Protein AF-A0A382CQY5-F1 (afdb_monomer_lite)

Structure (mmCIF, N/CA/C/O backbone):
data_AF-A0A382CQY5-F1
#
_entry.id   AF-A0A382CQY5-F1
#
loop_
_atom_site.group_PDB
_atom_site.id
_atom_site.type_symbol
_atom_site.label_atom_id
_atom_site.label_alt_id
_atom_site.label_comp_id
_atom_site.label_asym_id
_atom_site.label_entity_id
_atom_site.label_seq_id
_atom_site.pdbx_PDB_ins_code
_atom_site.Cartn_x
_atom_site.Cartn_y
_atom_site.Cartn_z
_atom_site.occupancy
_atom_site.B_iso_or_equiv
_atom_site.auth_seq_id
_atom_site.auth_comp_id
_atom_site.auth_asym_id
_atom_site.auth_atom_id
_atom_site.pdbx_PDB_model_num
ATOM 1 N N . MET A 1 1 ? -13.840 -26.814 -8.495 1.00 81.31 1 MET A N 1
ATOM 2 C CA . MET A 1 1 ? -13.813 -25.607 -9.352 1.00 81.31 1 MET A CA 1
ATOM 3 C C . MET A 1 1 ? -12.550 -24.786 -9.120 1.00 81.31 1 MET A C 1
ATOM 5 O O . MET A 1 1 ? -11.788 -24.650 -10.062 1.00 81.31 1 MET A O 1
ATOM 9 N N . THR A 1 2 ? -12.258 -24.344 -7.890 1.00 92.62 2 THR A N 1
ATOM 10 C CA . THR A 1 2 ? -11.055 -23.547 -7.564 1.00 92.62 2 THR A CA 1
ATOM 11 C C . THR A 1 2 ? -9.751 -24.191 -8.038 1.00 92.62 2 THR A C 1
ATOM 13 O O . THR A 1 2 ? -8.995 -23.552 -8.752 1.00 92.62 2 THR A O 1
ATOM 16 N N . VAL A 1 3 ? -9.542 -25.484 -7.761 1.00 95.56 3 VAL A N 1
ATOM 17 C CA . VAL A 1 3 ? -8.334 -26.213 -8.204 1.00 95.56 3 VAL A CA 1
ATOM 18 C C . VAL A 1 3 ? -8.180 -26.218 -9.728 1.00 95.56 3 VAL A C 1
ATOM 20 O O . VAL A 1 3 ? -7.083 -26.016 -10.233 1.00 95.56 3 VAL A O 1
ATOM 23 N N . LEU A 1 4 ? -9.275 -26.409 -10.470 1.00 94.19 4 LEU A N 1
ATOM 24 C CA . LEU A 1 4 ? -9.243 -26.432 -11.936 1.00 94.19 4 LEU A CA 1
ATOM 25 C C . LEU A 1 4 ? -8.908 -25.053 -12.509 1.00 94.19 4 LEU A C 1
ATOM 27 O O . LEU A 1 4 ? -8.106 -24.958 -13.432 1.00 94.19 4 LEU A O 1
ATOM 31 N N . VAL A 1 5 ? -9.470 -23.990 -11.925 1.00 94.12 5 VAL A N 1
ATOM 32 C CA . VAL A 1 5 ? -9.144 -22.609 -12.301 1.00 94.12 5 VAL A CA 1
ATOM 33 C C . VAL A 1 5 ? -7.670 -22.326 -12.019 1.00 94.12 5 VAL A C 1
ATOM 35 O O . VAL A 1 5 ? -6.957 -21.882 -12.913 1.00 94.12 5 VAL A O 1
ATOM 38 N N . THR A 1 6 ? -7.174 -22.663 -10.828 1.00 93.88 6 THR A N 1
ATOM 39 C CA . THR A 1 6 ? -5.761 -22.475 -10.479 1.00 93.88 6 THR A CA 1
ATOM 40 C C . THR A 1 6 ? -4.838 -23.225 -11.438 1.00 93.88 6 THR A C 1
ATOM 42 O O . THR A 1 6 ? -3.922 -22.622 -11.990 1.00 93.88 6 THR A O 1
ATOM 45 N N . LEU A 1 7 ? -5.097 -24.508 -11.705 1.00 94.12 7 LEU A N 1
ATOM 46 C CA . LEU A 1 7 ? -4.291 -25.291 -12.645 1.00 94.12 7 LEU A CA 1
ATOM 47 C C . LEU A 1 7 ? -4.329 -24.700 -14.058 1.00 94.12 7 LEU A C 1
ATOM 49 O O . LEU A 1 7 ? -3.282 -24.593 -14.687 1.00 94.12 7 LEU A O 1
ATOM 53 N N . SER 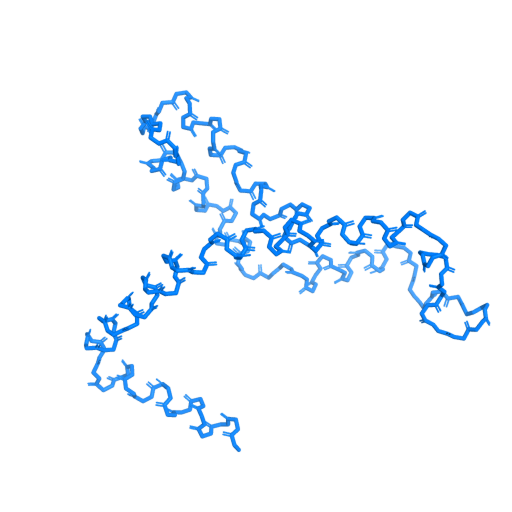A 1 8 ? -5.491 -24.236 -14.526 1.00 91.31 8 SER A N 1
ATOM 54 C CA . SER A 1 8 ? -5.613 -23.617 -15.852 1.00 91.31 8 SER A CA 1
ATOM 55 C C . SER A 1 8 ? -4.777 -22.342 -16.012 1.00 91.31 8 SER A C 1
ATOM 57 O O . SER A 1 8 ? -4.282 -22.083 -17.104 1.00 91.31 8 SER A O 1
ATOM 59 N N . ILE A 1 9 ? -4.575 -21.580 -14.931 1.00 91.00 9 ILE A N 1
ATOM 60 C CA . ILE A 1 9 ? -3.731 -20.377 -14.929 1.00 91.00 9 ILE A CA 1
ATOM 61 C C . ILE A 1 9 ? -2.247 -20.759 -14.846 1.00 91.00 9 ILE A C 1
ATOM 63 O O . ILE A 1 9 ? -1.415 -20.150 -15.513 1.00 91.00 9 ILE A O 1
ATOM 67 N N . LEU A 1 10 ? -1.908 -21.783 -14.058 1.00 93.69 10 LEU A N 1
ATOM 68 C CA . LEU A 1 10 ? -0.522 -22.202 -13.845 1.00 93.69 10 LEU A CA 1
ATOM 69 C C . LEU A 1 10 ? 0.069 -22.951 -15.045 1.00 93.69 10 LEU A C 1
ATOM 71 O O . LEU A 1 10 ? 1.234 -22.746 -15.372 1.00 93.69 10 LEU A O 1
ATOM 75 N N . THR A 1 11 ? -0.696 -23.812 -15.722 1.00 93.88 11 THR A N 1
ATOM 76 C CA . THR A 1 11 ? -0.170 -24.643 -16.821 1.00 93.88 11 THR A CA 1
ATOM 77 C C . THR A 1 11 ? 0.496 -23.818 -17.940 1.00 93.88 11 THR A C 1
ATOM 79 O O . THR A 1 11 ? 1.629 -24.146 -18.300 1.00 93.88 11 THR A O 1
ATOM 82 N N . PRO A 1 12 ? -0.098 -22.722 -18.456 1.00 93.56 12 PRO A N 1
ATOM 83 C CA . PRO A 1 12 ? 0.552 -21.864 -19.452 1.00 93.56 12 PRO A CA 1
ATOM 84 C C . PRO A 1 12 ? 1.860 -21.226 -18.968 1.00 93.56 12 PRO A C 1
ATOM 86 O O . PRO A 1 12 ? 2.790 -21.076 -19.762 1.00 93.56 12 PRO A O 1
ATOM 89 N N . MET A 1 13 ? 1.970 -20.912 -17.671 1.00 93.75 13 MET A N 1
ATOM 90 C CA . MET A 1 13 ? 3.185 -20.327 -17.092 1.00 93.75 13 MET A CA 1
ATOM 91 C C . MET A 1 13 ? 4.377 -21.286 -17.179 1.00 93.75 13 MET A C 1
ATOM 93 O O . MET A 1 13 ? 5.499 -20.837 -17.394 1.00 93.75 13 MET A O 1
ATOM 97 N N . PHE A 1 14 ? 4.140 -22.597 -17.061 1.00 94.31 14 PHE A N 1
ATOM 98 C CA . PHE A 1 14 ? 5.188 -23.614 -17.194 1.00 94.31 14 PHE A CA 1
ATOM 99 C C . PHE A 1 14 ? 5.486 -23.981 -18.651 1.00 94.31 14 PHE A C 1
ATOM 101 O O . PHE A 1 14 ? 6.642 -24.204 -19.000 1.00 94.31 14 PHE A O 1
ATOM 108 N N . VAL A 1 15 ? 4.460 -24.052 -19.504 1.00 96.12 15 VAL A N 1
ATOM 109 C CA . VAL A 1 15 ? 4.603 -24.520 -20.895 1.00 96.12 15 VAL A CA 1
ATOM 110 C C . VAL A 1 15 ? 5.128 -23.421 -21.825 1.00 96.12 15 VAL A C 1
ATOM 112 O O . VAL A 1 15 ? 5.918 -23.699 -22.724 1.00 96.12 15 VAL A O 1
ATOM 115 N N . ALA A 1 16 ? 4.710 -22.170 -21.620 1.00 95.62 16 ALA A N 1
ATOM 116 C CA . ALA A 1 16 ? 5.076 -21.032 -22.461 1.00 95.62 16 ALA A CA 1
ATOM 117 C C . ALA A 1 16 ? 5.356 -19.776 -21.607 1.00 95.62 16 ALA A C 1
ATOM 119 O O . ALA A 1 16 ? 4.614 -18.789 -21.687 1.00 95.62 16 ALA A O 1
ATOM 120 N N . PRO A 1 17 ? 6.430 -19.778 -20.793 1.00 94.75 17 PRO A N 1
ATOM 121 C CA . PRO A 1 17 ? 6.699 -18.723 -19.813 1.00 94.75 17 PRO A CA 1
ATOM 122 C C . PRO A 1 17 ? 6.872 -17.337 -20.446 1.00 94.75 17 PRO A C 1
ATOM 124 O O . PRO A 1 17 ? 6.305 -16.366 -19.952 1.00 94.75 17 PRO A O 1
ATOM 127 N N . MET A 1 18 ? 7.594 -17.232 -21.568 1.00 95.75 18 MET A N 1
ATOM 128 C CA . MET A 1 18 ? 7.834 -15.941 -22.233 1.00 95.75 18 MET A CA 1
ATOM 129 C C . MET A 1 18 ? 6.551 -15.334 -22.813 1.00 95.75 18 MET A C 1
ATOM 131 O O . MET A 1 18 ? 6.277 -14.154 -22.609 1.00 95.75 18 MET A O 1
ATOM 135 N N . ALA A 1 19 ? 5.742 -16.145 -23.504 1.00 94.88 19 ALA A N 1
ATOM 136 C CA . ALA A 1 19 ? 4.472 -15.690 -24.069 1.00 94.88 19 ALA A CA 1
ATOM 137 C C . ALA A 1 19 ? 3.485 -15.290 -22.963 1.00 94.88 19 ALA A C 1
ATOM 139 O O . ALA A 1 19 ? 2.814 -14.263 -23.066 1.00 94.88 19 ALA A O 1
ATOM 140 N N . THR A 1 20 ? 3.449 -16.067 -21.876 1.00 95.12 20 THR A N 1
ATOM 141 C CA . THR A 1 20 ? 2.619 -15.768 -20.707 1.00 95.12 20 THR A CA 1
ATOM 142 C C . THR A 1 20 ? 3.060 -14.473 -20.030 1.00 95.12 20 THR A C 1
ATOM 144 O O . THR A 1 20 ? 2.218 -13.634 -19.733 1.00 95.12 20 THR A O 1
ATOM 147 N N . ASN A 1 21 ? 4.365 -14.248 -19.849 1.00 95.12 21 ASN A N 1
ATOM 148 C CA . ASN A 1 21 ? 4.884 -13.004 -19.280 1.00 95.12 21 ASN A CA 1
ATOM 149 C C . ASN A 1 21 ? 4.513 -11.777 -20.131 1.00 95.12 21 ASN A C 1
ATOM 151 O O . ASN A 1 21 ? 4.014 -10.792 -19.591 1.00 95.12 21 ASN A O 1
ATOM 155 N N . ALA A 1 22 ? 4.670 -11.857 -21.456 1.00 96.25 22 ALA A N 1
ATOM 156 C CA . ALA A 1 22 ? 4.287 -10.773 -22.360 1.00 96.25 22 ALA A CA 1
ATOM 157 C C . ALA A 1 22 ? 2.781 -10.459 -22.289 1.00 96.25 22 ALA A C 1
ATOM 159 O O . ALA A 1 22 ? 2.389 -9.292 -22.256 1.00 96.25 22 ALA A O 1
ATOM 160 N N . LEU A 1 23 ? 1.936 -11.494 -22.226 1.00 95.19 23 LEU A N 1
ATOM 161 C CA . LEU A 1 23 ? 0.492 -11.331 -22.060 1.00 95.19 23 LEU A CA 1
ATOM 162 C C . LEU A 1 23 ? 0.140 -10.688 -20.711 1.00 95.19 23 LEU A C 1
ATOM 164 O O . LEU A 1 23 ? -0.683 -9.775 -20.676 1.00 95.19 23 LEU A O 1
ATOM 168 N N . LEU A 1 24 ? 0.765 -11.142 -19.620 1.00 94.56 24 LEU A N 1
ATOM 169 C CA . LEU A 1 24 ? 0.532 -10.616 -18.274 1.00 94.56 24 LEU A CA 1
ATOM 170 C C . LEU A 1 24 ? 0.956 -9.152 -18.152 1.00 94.56 24 LEU A C 1
ATOM 172 O O . LEU A 1 24 ? 0.185 -8.363 -17.619 1.00 94.56 24 LEU A O 1
ATOM 176 N N . ASN A 1 25 ? 2.115 -8.769 -18.695 1.00 96.44 25 ASN A N 1
ATOM 177 C CA . ASN A 1 25 ? 2.553 -7.371 -18.695 1.00 96.44 25 ASN A CA 1
ATOM 178 C C . ASN A 1 25 ? 1.596 -6.489 -19.499 1.00 96.44 25 ASN A C 1
ATOM 180 O O . ASN A 1 25 ? 1.172 -5.448 -19.018 1.00 96.44 25 ASN A O 1
ATOM 184 N N . LYS A 1 26 ? 1.150 -6.946 -20.676 1.00 97.00 26 LYS A N 1
ATOM 185 C CA . LYS A 1 26 ? 0.155 -6.207 -21.463 1.00 97.00 26 LYS A CA 1
ATOM 186 C C . LYS A 1 26 ? -1.165 -6.037 -20.706 1.00 97.00 26 LYS A C 1
ATOM 188 O O . LYS A 1 26 ? -1.767 -4.967 -20.751 1.00 97.00 26 LYS A O 1
ATOM 193 N N . ALA A 1 27 ? -1.635 -7.086 -20.032 1.00 96.06 27 ALA A N 1
ATOM 194 C CA . ALA A 1 27 ? -2.841 -7.016 -19.213 1.00 96.06 27 ALA A CA 1
ATOM 195 C C . ALA A 1 27 ? -2.657 -6.063 -18.021 1.00 96.06 27 ALA A C 1
ATOM 197 O O . ALA A 1 27 ? -3.540 -5.247 -17.758 1.00 96.06 27 ALA A O 1
ATOM 198 N N . TYR A 1 28 ? -1.504 -6.131 -17.350 1.00 96.06 28 TYR A N 1
ATOM 199 C CA . TYR A 1 28 ? -1.127 -5.221 -16.274 1.00 96.06 28 TYR A CA 1
ATOM 200 C C . TYR A 1 28 ? -1.135 -3.769 -16.751 1.00 96.06 28 TYR A C 1
ATOM 202 O O . TYR A 1 28 ? -1.813 -2.953 -16.141 1.00 96.06 28 TYR A O 1
ATOM 210 N N . ASP A 1 29 ? -0.486 -3.456 -17.873 1.00 96.88 29 ASP A N 1
ATOM 211 C CA . ASP A 1 29 ? -0.414 -2.096 -18.410 1.00 96.88 29 ASP A CA 1
ATOM 212 C C . ASP A 1 29 ? -1.803 -1.542 -18.740 1.00 96.88 29 ASP A C 1
ATOM 214 O O . ASP A 1 29 ? -2.104 -0.389 -18.430 1.00 96.88 29 ASP A O 1
ATOM 218 N N . ILE A 1 30 ? -2.689 -2.364 -19.318 1.00 96.75 30 ILE A N 1
ATOM 219 C CA . ILE A 1 30 ? -4.080 -1.976 -19.595 1.00 96.75 30 ILE A CA 1
ATOM 220 C C . ILE A 1 30 ? -4.811 -1.652 -18.290 1.00 96.75 30 ILE A C 1
ATOM 222 O O . ILE A 1 30 ? -5.470 -0.618 -18.195 1.00 96.75 30 ILE A O 1
ATOM 226 N N . VAL A 1 31 ? -4.706 -2.512 -17.279 1.00 96.88 31 VAL A N 1
ATOM 227 C CA . VAL A 1 31 ? -5.391 -2.303 -15.998 1.00 96.88 31 VAL A CA 1
ATOM 228 C C . VAL A 1 31 ? -4.813 -1.094 -15.264 1.00 96.88 31 VAL A C 1
ATOM 230 O O . VAL A 1 31 ? -5.570 -0.219 -14.855 1.00 96.88 31 VAL A O 1
ATOM 233 N N . ALA A 1 32 ? -3.492 -1.004 -15.139 1.00 95.19 32 ALA A N 1
ATOM 234 C CA . ALA A 1 32 ? -2.807 0.065 -14.424 1.00 95.19 32 ALA A CA 1
ATOM 235 C C . ALA A 1 32 ? -3.070 1.439 -15.056 1.00 95.19 32 ALA A C 1
ATOM 237 O O . ALA A 1 32 ? -3.385 2.390 -14.342 1.00 95.19 32 ALA A O 1
ATOM 238 N N . SER A 1 33 ? -3.018 1.545 -16.388 1.00 95.12 33 SER A N 1
ATOM 239 C CA . SER A 1 33 ? -3.252 2.816 -17.088 1.00 95.12 33 SER A CA 1
ATOM 240 C C . SER A 1 33 ? -4.707 3.284 -17.027 1.00 95.12 33 SER A C 1
ATOM 242 O O . SER A 1 33 ? -4.954 4.477 -16.868 1.00 95.12 33 SER A O 1
ATOM 244 N N . ASN A 1 34 ? -5.678 2.368 -17.121 1.00 96.38 34 ASN A N 1
ATOM 245 C CA . ASN A 1 34 ? -7.098 2.735 -17.165 1.00 96.38 34 ASN A CA 1
ATOM 246 C C . ASN A 1 34 ? -7.741 2.826 -15.775 1.00 96.38 34 ASN A C 1
ATOM 248 O O . ASN A 1 34 ? -8.622 3.656 -15.558 1.00 96.38 34 ASN A O 1
ATOM 252 N N . LEU A 1 35 ? -7.328 1.976 -14.832 1.00 97.00 35 LEU A N 1
ATOM 253 C CA . LEU A 1 35 ? -7.935 1.875 -13.502 1.00 97.00 35 LEU A CA 1
ATOM 254 C C . LEU A 1 35 ? -7.058 2.445 -12.385 1.00 97.00 35 LEU A C 1
ATOM 256 O O . LEU A 1 35 ? -7.534 2.532 -11.257 1.00 97.00 35 LEU A O 1
ATOM 260 N N . GLY A 1 36 ? -5.827 2.887 -12.663 1.00 94.94 36 GLY A N 1
ATOM 261 C CA . GLY A 1 36 ? -4.921 3.425 -11.642 1.00 94.94 36 GLY A CA 1
ATOM 262 C C . GLY A 1 36 ? -5.504 4.618 -10.879 1.00 94.94 36 GLY A C 1
ATOM 263 O O . GLY A 1 36 ? -5.517 4.627 -9.650 1.00 94.94 36 GLY A O 1
ATOM 264 N N . ALA A 1 37 ? -6.080 5.595 -11.587 1.00 96.12 37 ALA A N 1
ATOM 265 C CA . ALA A 1 37 ? -6.721 6.744 -10.941 1.00 96.12 37 ALA A CA 1
ATOM 266 C C . ALA A 1 37 ? -7.945 6.333 -10.103 1.00 96.12 37 ALA A C 1
ATOM 268 O O . ALA A 1 37 ? -8.134 6.824 -8.991 1.00 96.12 37 ALA A O 1
ATOM 269 N N . VAL A 1 38 ? -8.752 5.394 -10.612 1.00 97.06 38 VAL A N 1
ATOM 270 C CA . VAL A 1 38 ? -9.914 4.855 -9.889 1.00 97.06 38 VAL A CA 1
ATOM 271 C C . VAL A 1 38 ? -9.464 4.138 -8.619 1.00 97.06 38 VAL A C 1
ATOM 273 O O . VAL A 1 38 ? -10.043 4.366 -7.563 1.00 97.06 38 VAL A O 1
ATOM 276 N N . TYR A 1 39 ? -8.406 3.329 -8.693 1.00 95.62 39 TYR A N 1
ATOM 277 C CA . TYR A 1 39 ? -7.827 2.626 -7.551 1.00 95.62 39 TYR A CA 1
ATOM 278 C C . TYR A 1 39 ? -7.404 3.596 -6.437 1.00 95.62 39 TYR A C 1
ATOM 280 O O . TYR A 1 39 ? -7.799 3.415 -5.285 1.00 95.62 39 TYR A O 1
ATOM 288 N N . LEU A 1 40 ? -6.689 4.673 -6.783 1.00 95.25 40 LEU A N 1
ATOM 289 C CA . LEU A 1 40 ? -6.256 5.689 -5.817 1.00 95.25 40 LEU A CA 1
ATOM 290 C C . LEU A 1 40 ? -7.439 6.419 -5.163 1.00 95.25 40 LEU A C 1
ATOM 292 O O . LEU A 1 40 ? -7.468 6.587 -3.943 1.00 95.25 40 LEU A O 1
ATOM 296 N N . ILE A 1 41 ? -8.435 6.821 -5.959 1.00 97.19 41 ILE A N 1
ATOM 297 C CA . ILE A 1 41 ? -9.639 7.492 -5.446 1.00 97.19 41 ILE A CA 1
ATOM 298 C C . ILE A 1 41 ? -10.422 6.555 -4.525 1.00 97.19 41 ILE A C 1
ATOM 300 O O . ILE A 1 41 ? -10.853 6.975 -3.455 1.00 97.19 41 ILE A O 1
ATOM 304 N N . MET A 1 42 ? -10.586 5.286 -4.901 1.00 97.06 42 MET A N 1
ATOM 305 C CA . MET A 1 42 ? -1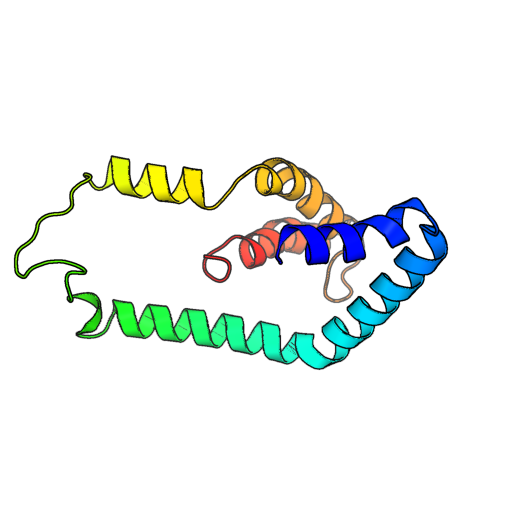1.291 4.300 -4.082 1.00 97.06 42 MET A CA 1
ATOM 306 C C . MET A 1 42 ? -10.586 4.052 -2.748 1.00 97.06 42 MET A C 1
ATOM 308 O O . MET A 1 42 ? -11.264 3.972 -1.723 1.00 97.06 42 MET A O 1
ATO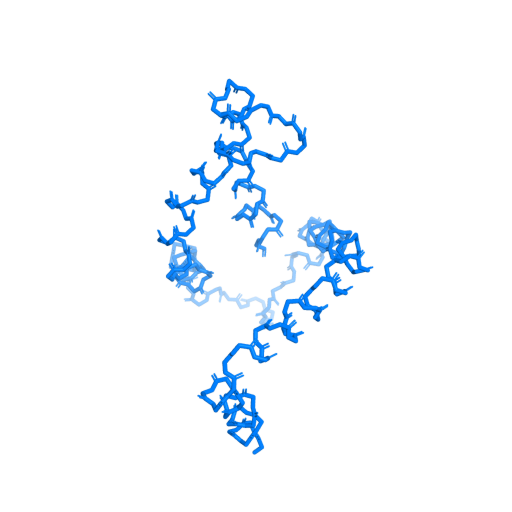M 312 N N . GLY A 1 43 ? -9.251 3.994 -2.731 1.00 96.44 43 GLY A N 1
ATOM 313 C CA . GLY A 1 43 ? -8.476 3.914 -1.490 1.00 96.44 43 GLY A CA 1
ATOM 314 C C . GLY A 1 43 ? -8.740 5.113 -0.576 1.00 96.44 43 GLY A C 1
ATOM 315 O O . GLY A 1 43 ? -9.100 4.944 0.588 1.00 96.44 43 GLY A O 1
ATOM 316 N N . LEU A 1 44 ? -8.677 6.331 -1.123 1.00 97.19 44 LEU A N 1
ATOM 317 C CA . LEU A 1 44 ? -8.970 7.552 -0.369 1.00 97.19 44 LEU A CA 1
ATOM 318 C C . LEU A 1 44 ? -10.416 7.586 0.154 1.00 97.19 44 LEU A C 1
ATOM 320 O O . LEU A 1 44 ? -10.642 7.916 1.317 1.00 97.19 44 LEU A O 1
ATOM 324 N N . LEU A 1 45 ? -11.398 7.235 -0.680 1.00 97.88 45 LEU A N 1
ATOM 325 C CA . LEU A 1 45 ? -12.807 7.188 -0.283 1.00 97.88 45 LEU A CA 1
ATOM 326 C C . LEU A 1 45 ? -13.053 6.148 0.811 1.00 97.88 45 LEU A C 1
ATOM 328 O O . LEU A 1 45 ? -13.825 6.414 1.728 1.00 97.88 45 LEU A O 1
ATOM 332 N N . THR A 1 46 ? -12.382 4.999 0.739 1.00 97.62 46 THR A N 1
ATOM 333 C CA . THR A 1 46 ? -12.466 3.950 1.762 1.00 97.62 46 THR A CA 1
ATOM 334 C C . THR A 1 46 ? -11.912 4.451 3.089 1.00 97.62 46 THR A C 1
ATOM 336 O O . THR A 1 46 ? -12.592 4.343 4.107 1.00 97.62 46 THR A O 1
ATOM 339 N N . LEU A 1 47 ? -10.738 5.088 3.079 1.00 97.38 47 LEU A N 1
ATOM 340 C CA . LEU A 1 47 ? -10.154 5.681 4.279 1.00 97.38 47 LEU A CA 1
ATOM 341 C C . LEU A 1 47 ? -11.087 6.729 4.905 1.00 97.38 47 LEU A C 1
ATOM 343 O O . LEU A 1 47 ? -11.382 6.675 6.099 1.00 97.38 47 LEU A O 1
ATOM 347 N N . LEU A 1 48 ? -11.603 7.662 4.100 1.00 97.94 48 LEU A N 1
ATOM 348 C CA . LEU A 1 48 ? -12.542 8.678 4.579 1.00 97.94 48 LEU A CA 1
ATOM 349 C C . LEU A 1 48 ? -13.823 8.050 5.136 1.00 97.94 48 LEU A C 1
ATOM 351 O O . LEU A 1 48 ? -14.301 8.464 6.191 1.00 97.94 48 LEU A O 1
ATOM 355 N N . PHE A 1 49 ? -14.360 7.034 4.461 1.00 97.69 49 PHE A N 1
ATOM 356 C CA . PHE A 1 49 ? -15.531 6.299 4.918 1.00 97.69 49 PHE A CA 1
ATOM 357 C C . PHE A 1 49 ? -15.293 5.635 6.279 1.00 97.69 49 PHE A C 1
ATOM 359 O O . PHE A 1 49 ? -16.119 5.798 7.176 1.00 97.69 49 PHE A O 1
ATOM 366 N N . LEU A 1 50 ? -14.163 4.948 6.467 1.00 97.19 50 LEU A N 1
ATOM 367 C CA . LEU A 1 50 ? -13.814 4.300 7.734 1.00 97.19 50 LEU A CA 1
ATOM 368 C C . LEU A 1 50 ? -13.619 5.318 8.863 1.00 97.19 50 LEU A C 1
ATOM 370 O O . LEU A 1 50 ? -14.119 5.104 9.967 1.00 97.19 50 LEU A O 1
ATOM 374 N N . LEU A 1 51 ? -12.974 6.455 8.589 1.00 97.25 51 LEU A N 1
ATOM 375 C CA . LEU A 1 51 ? -12.816 7.540 9.563 1.00 97.25 51 LEU A CA 1
ATOM 376 C C . LEU A 1 51 ? -14.167 8.138 9.972 1.00 97.25 51 LEU A C 1
ATOM 378 O O . LEU A 1 51 ? -14.424 8.338 11.161 1.00 97.25 51 LEU A O 1
ATOM 382 N N . ILE A 1 52 ? -15.057 8.389 9.008 1.00 97.88 52 ILE A N 1
ATOM 383 C CA . ILE A 1 52 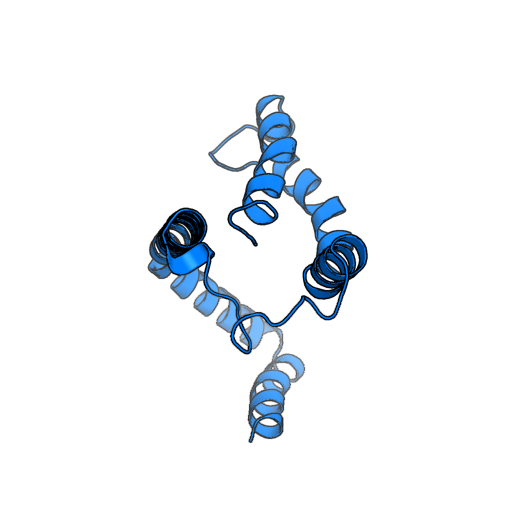? -16.421 8.856 9.283 1.00 97.88 52 ILE A CA 1
ATOM 384 C C . ILE A 1 52 ? -17.171 7.813 10.110 1.00 97.88 52 ILE A C 1
ATOM 386 O O . ILE A 1 52 ? -17.816 8.169 11.094 1.00 97.88 52 ILE A O 1
ATOM 390 N N . LEU A 1 53 ? -17.077 6.532 9.748 1.00 97.44 53 LEU A N 1
ATOM 391 C CA . LEU A 1 53 ? -17.742 5.449 10.463 1.00 97.44 53 LEU A CA 1
ATOM 392 C C . LEU A 1 53 ? -17.280 5.398 11.924 1.00 97.44 53 LEU A C 1
ATOM 394 O O . LEU A 1 53 ? -18.130 5.414 12.815 1.00 97.44 53 LEU A O 1
ATOM 398 N N . ALA A 1 54 ? -15.965 5.437 12.154 1.00 96.56 54 ALA A N 1
ATOM 399 C CA . ALA A 1 54 ? -15.347 5.411 13.476 1.00 96.56 54 ALA A CA 1
ATOM 400 C C . ALA A 1 54 ? -15.747 6.609 14.352 1.00 96.56 54 ALA A C 1
ATOM 402 O O . ALA A 1 54 ? -16.005 6.435 15.539 1.00 96.56 54 ALA A O 1
ATOM 403 N N . MET A 1 55 ? -15.841 7.815 13.780 1.00 97.56 55 MET A N 1
ATOM 404 C CA . MET A 1 55 ? -16.240 9.027 14.514 1.00 97.56 55 MET A CA 1
ATOM 405 C C . MET A 1 55 ? -17.761 9.196 14.651 1.00 97.56 55 MET A C 1
ATOM 407 O O . MET A 1 55 ? -18.234 10.008 15.447 1.00 97.56 55 MET A O 1
ATOM 411 N N . SER A 1 56 ? -18.550 8.471 13.860 1.00 97.75 56 SER A N 1
ATOM 412 C CA . SER A 1 56 ? -20.010 8.551 13.891 1.00 97.75 56 SER A CA 1
ATOM 413 C C . SER A 1 56 ? -20.621 7.719 15.022 1.00 97.75 56 SER A C 1
ATOM 415 O O . SER A 1 56 ? -19.973 6.894 15.660 1.00 97.75 56 SER A O 1
ATOM 417 N N . LYS A 1 57 ? -21.945 7.838 15.193 1.00 96.12 57 LYS A N 1
ATOM 418 C CA . LYS A 1 57 ? -22.727 6.963 16.084 1.00 96.12 57 LYS A CA 1
ATOM 419 C C . LYS A 1 57 ? -22.544 5.465 15.799 1.00 96.12 57 LYS A C 1
ATOM 421 O O . LYS A 1 57 ? -22.764 4.660 16.698 1.00 96.12 57 LYS A O 1
ATOM 426 N N . TYR A 1 58 ? -22.174 5.098 14.569 1.00 95.75 58 TYR A N 1
ATOM 427 C CA . TYR A 1 58 ? -21.994 3.707 14.164 1.00 95.75 58 TYR A CA 1
ATOM 428 C C . TYR A 1 58 ? -20.697 3.097 14.713 1.00 95.75 58 TYR A C 1
ATOM 430 O O . TYR A 1 58 ? -20.662 1.891 14.923 1.00 95.75 58 TYR A O 1
ATOM 438 N N . GLY A 1 59 ? -19.679 3.905 15.033 1.00 94.06 59 GLY A N 1
ATOM 439 C CA . GLY A 1 59 ? -18.445 3.435 15.675 1.00 94.06 59 GLY A CA 1
ATOM 440 C C . GLY A 1 59 ? -18.659 2.894 17.095 1.00 94.06 59 GLY A C 1
ATOM 441 O O . GLY A 1 59 ? -17.851 2.117 17.587 1.00 94.06 59 GLY A O 1
ATOM 442 N N . ASN A 1 60 ? -19.782 3.243 17.734 1.00 91.75 60 ASN A N 1
ATOM 443 C CA . ASN A 1 60 ? -20.164 2.732 19.054 1.00 91.75 60 ASN A CA 1
ATOM 444 C C . ASN A 1 60 ? -20.934 1.399 18.994 1.00 91.75 60 ASN A C 1
ATOM 446 O O . ASN A 1 60 ? -21.358 0.888 20.031 1.00 91.75 60 ASN A O 1
ATOM 450 N N . ILE A 1 61 ? -21.186 0.857 17.797 1.00 92.81 61 ILE A N 1
ATOM 451 C CA . ILE A 1 61 ? -21.906 -0.409 17.644 1.00 92.81 61 ILE A CA 1
ATOM 452 C C . ILE A 1 61 ? -20.961 -1.564 17.973 1.00 92.81 61 ILE A C 1
ATOM 454 O O . ILE A 1 61 ? -19.932 -1.750 17.330 1.00 92.81 61 ILE A O 1
ATOM 458 N N . VAL A 1 62 ? -21.356 -2.377 18.953 1.00 92.56 62 VAL A N 1
ATOM 459 C CA . VAL A 1 62 ? -20.657 -3.616 19.300 1.00 92.56 62 VAL A CA 1
ATOM 460 C C . VAL A 1 62 ? -20.950 -4.674 18.238 1.00 92.56 62 VAL A C 1
ATOM 462 O O . VAL A 1 62 ? -22.111 -4.993 17.975 1.00 92.56 62 VAL A O 1
ATOM 465 N N . LEU A 1 63 ? -19.897 -5.235 17.641 1.00 92.75 63 LEU A N 1
ATOM 466 C CA . LEU A 1 63 ? -19.984 -6.358 16.703 1.00 92.75 63 LEU A CA 1
ATOM 467 C C . LEU A 1 63 ? -20.183 -7.675 17.470 1.00 92.75 63 LEU A C 1
ATOM 469 O O . LEU A 1 63 ? -19.278 -8.496 17.575 1.00 92.75 63 LEU A O 1
ATOM 473 N N . GLY A 1 64 ? -21.370 -7.843 18.045 1.00 92.25 64 GLY A N 1
ATOM 474 C CA . GLY A 1 64 ? -21.732 -8.972 18.897 1.00 92.25 64 GLY A CA 1
ATOM 475 C C . GLY A 1 64 ? -23.120 -8.779 19.502 1.00 92.25 64 GLY A C 1
ATOM 476 O O . GLY A 1 64 ? -23.941 -8.006 18.999 1.00 92.25 64 GLY A O 1
ATOM 477 N N . LYS A 1 65 ? -23.408 -9.476 20.597 1.00 91.69 65 LYS A N 1
ATOM 478 C CA . LYS A 1 65 ? -24.616 -9.231 21.388 1.00 91.69 65 LYS A CA 1
ATOM 479 C C . LYS A 1 65 ? -24.510 -7.884 22.101 1.00 91.69 65 LYS A C 1
ATOM 481 O O . LYS A 1 65 ? -23.426 -7.382 22.395 1.00 91.69 65 LYS A O 1
ATOM 486 N N . LYS A 1 66 ? -25.671 -7.307 22.416 1.00 84.94 66 LYS A N 1
ATOM 487 C CA . LYS A 1 66 ? -25.743 -6.104 23.249 1.00 84.94 66 LYS A CA 1
ATOM 488 C C . LYS A 1 66 ? -25.034 -6.384 24.583 1.00 84.94 66 LYS A C 1
ATOM 490 O O . LYS A 1 66 ? -25.335 -7.390 25.220 1.00 84.94 66 LYS A O 1
ATOM 495 N N . ASP A 1 67 ? -24.096 -5.515 24.951 1.00 85.50 67 ASP A N 1
ATOM 496 C CA . ASP A 1 67 ? -23.269 -5.603 26.166 1.00 85.50 67 ASP A CA 1
ATOM 497 C C . ASP A 1 67 ? -22.251 -6.768 26.200 1.00 85.50 67 ASP A C 1
ATOM 499 O O . ASP A 1 67 ? -21.692 -7.085 27.254 1.00 85.50 67 ASP A O 1
ATOM 503 N N . GLU A 1 68 ? -21.969 -7.397 25.053 1.00 93.12 68 GLU A N 1
ATOM 504 C CA . GLU A 1 68 ? -20.893 -8.383 24.936 1.00 93.12 68 GLU A CA 1
ATOM 505 C C . GLU A 1 68 ? -19.518 -7.723 25.111 1.00 93.12 68 GLU A C 1
ATOM 507 O O . GLU A 1 68 ? -19.238 -6.653 24.565 1.00 93.12 68 GLU A O 1
ATOM 512 N N . LYS A 1 69 ? -18.656 -8.357 25.912 1.00 90.69 69 LYS A N 1
ATOM 513 C CA . LYS A 1 69 ? -17.288 -7.887 26.154 1.00 90.69 69 LYS A CA 1
ATOM 514 C C . LYS A 1 69 ? -16.338 -8.477 25.107 1.00 90.69 69 LYS A C 1
ATOM 516 O O . LYS A 1 69 ? -16.572 -9.602 24.673 1.00 90.69 69 LYS A O 1
ATOM 521 N N . PRO A 1 70 ? -15.244 -7.778 24.752 1.00 92.88 70 PRO A N 1
ATOM 522 C CA . PRO A 1 70 ? -14.217 -8.340 23.881 1.00 92.88 70 PRO A CA 1
ATOM 523 C C . PRO A 1 70 ? -13.678 -9.667 24.429 1.00 92.88 70 PRO A C 1
ATOM 525 O O . PRO A 1 70 ? -13.342 -9.757 25.610 1.00 92.88 70 PRO A O 1
ATOM 528 N N . GLU A 1 71 ? -13.574 -10.676 23.563 1.00 93.56 71 GLU A N 1
ATOM 529 C CA . GLU A 1 71 ? -13.011 -11.990 23.907 1.00 93.56 71 GLU A CA 1
ATOM 530 C C . GLU A 1 71 ? -11.516 -11.899 24.253 1.00 93.56 71 GLU A C 1
ATOM 532 O O . GLU A 1 71 ? -11.030 -12.565 25.167 1.00 93.56 71 GLU A O 1
ATOM 537 N N . TYR A 1 72 ? -10.797 -11.010 23.564 1.00 94.38 72 TYR A N 1
ATOM 538 C CA . TYR A 1 72 ? -9.379 -10.750 23.777 1.00 94.38 72 TYR A CA 1
ATOM 539 C C . TYR A 1 72 ? -9.173 -9.347 24.345 1.00 94.38 72 TYR A C 1
ATOM 541 O O . TYR A 1 72 ? -9.794 -8.379 23.904 1.00 94.38 72 TYR A O 1
ATOM 549 N N . GLY A 1 73 ? -8.260 -9.219 25.310 1.00 95.62 73 GLY A N 1
ATOM 550 C CA . GLY A 1 73 ? -7.821 -7.909 25.789 1.00 95.62 73 GLY A CA 1
ATOM 551 C C . GLY A 1 73 ? -7.112 -7.113 24.687 1.00 95.62 73 GLY A C 1
ATOM 552 O O . GLY A 1 73 ? -6.575 -7.695 23.746 1.00 95.62 73 GLY A O 1
ATOM 553 N N . MET A 1 74 ? -7.050 -5.785 24.837 1.00 94.69 74 MET A N 1
ATOM 554 C CA . MET A 1 74 ? -6.497 -4.878 23.816 1.00 94.69 74 MET A CA 1
ATOM 555 C C . MET A 1 74 ? -5.110 -5.279 23.310 1.00 94.69 74 MET A C 1
ATOM 557 O O . MET A 1 74 ? -4.867 -5.224 22.113 1.00 94.69 74 MET A O 1
ATOM 561 N N . PHE A 1 75 ? -4.211 -5.719 24.197 1.00 96.12 75 PHE A N 1
ATOM 562 C CA . PHE A 1 75 ? -2.881 -6.168 23.782 1.00 96.12 75 PHE A CA 1
ATOM 563 C C . PHE A 1 75 ? -2.953 -7.397 22.867 1.00 96.12 75 PHE A C 1
ATOM 565 O O . PHE A 1 75 ? -2.397 -7.373 21.775 1.00 96.12 75 PHE A O 1
ATOM 572 N N . GLY A 1 76 ? -3.691 -8.435 23.276 1.00 96.06 76 GLY A N 1
ATOM 573 C CA . GLY A 1 76 ? -3.846 -9.656 22.483 1.00 96.06 76 GLY A CA 1
ATOM 574 C C . GLY A 1 76 ? -4.529 -9.393 21.142 1.00 96.06 76 GLY A C 1
ATOM 575 O O . GLY A 1 76 ? -4.066 -9.881 20.115 1.00 96.06 76 GLY A O 1
ATOM 576 N N . TRP A 1 77 ? -5.576 -8.564 21.132 1.00 94.25 77 TRP A N 1
ATOM 577 C CA . TRP A 1 77 ? -6.263 -8.167 19.903 1.00 94.25 77 TRP A CA 1
ATOM 578 C C . TRP A 1 77 ? -5.341 -7.408 18.940 1.00 94.25 77 TRP A C 1
ATOM 580 O O . TRP A 1 77 ? -5.219 -7.799 17.779 1.00 94.25 77 TRP A O 1
ATOM 590 N N . SER A 1 78 ? -4.622 -6.391 19.426 1.00 92.56 78 SER A N 1
ATOM 591 C CA . SER A 1 78 ? -3.676 -5.634 18.602 1.00 92.56 78 SER A CA 1
ATOM 592 C C . SER A 1 78 ? -2.545 -6.520 18.073 1.00 92.56 78 SER A C 1
ATOM 594 O O . SER A 1 78 ? -2.181 -6.411 16.905 1.00 92.56 78 SER A O 1
ATOM 596 N N . SER A 1 79 ? -2.014 -7.440 18.886 1.00 92.81 79 SER A N 1
ATOM 597 C CA . SER A 1 79 ? -1.003 -8.403 18.434 1.00 92.81 79 SER A CA 1
ATOM 598 C C . SER A 1 79 ? -1.518 -9.297 17.303 1.00 92.81 79 SER A C 1
ATOM 600 O O . SER A 1 79 ? -0.807 -9.494 16.322 1.00 92.81 79 SER A O 1
ATOM 602 N N . MET A 1 80 ? -2.755 -9.798 17.390 1.00 93.19 80 MET A N 1
ATOM 603 C CA . MET A 1 80 ? -3.350 -10.612 16.321 1.00 93.19 80 MET A CA 1
ATOM 604 C C . MET A 1 80 ? -3.538 -9.824 15.021 1.00 93.19 80 MET A C 1
ATOM 606 O O . MET A 1 80 ? -3.310 -10.372 13.942 1.00 93.19 80 MET A O 1
ATOM 610 N N . LEU A 1 81 ? -3.908 -8.543 15.104 1.00 90.50 81 LEU A N 1
ATOM 611 C CA . LEU A 1 81 ? -4.040 -7.675 13.932 1.00 90.50 81 LEU A CA 1
ATOM 612 C C . LEU A 1 81 ? -2.695 -7.520 13.201 1.00 90.50 81 LEU A C 1
ATOM 614 O O . LEU A 1 81 ? -2.628 -7.727 11.992 1.00 90.50 81 LEU A O 1
ATOM 618 N N . PHE A 1 82 ? -1.603 -7.277 13.932 1.00 85.06 82 PHE A N 1
ATOM 619 C CA . PHE A 1 82 ? -0.264 -7.202 13.333 1.00 85.06 82 PHE A CA 1
ATOM 620 C C . PHE A 1 82 ? 0.223 -8.546 12.776 1.00 85.06 82 PHE A C 1
ATOM 622 O O . PHE A 1 82 ? 0.786 -8.580 11.684 1.00 85.06 82 PHE A O 1
ATOM 629 N N . CYS A 1 83 ? -0.016 -9.656 13.482 1.00 85.75 83 CYS A N 1
ATOM 630 C CA . CYS A 1 83 ? 0.397 -10.984 13.020 1.00 85.75 83 CYS A CA 1
ATOM 631 C C . CYS A 1 83 ? -0.394 -11.485 11.802 1.00 85.75 83 CYS A C 1
ATOM 633 O O . CYS A 1 83 ? 0.131 -12.287 11.034 1.00 85.75 83 CYS A O 1
ATOM 635 N N . SER A 1 84 ? -1.646 -11.052 11.630 1.00 84.50 84 SER A N 1
ATOM 636 C CA . SER A 1 84 ? -2.490 -11.457 10.498 1.00 84.50 84 SER A CA 1
ATOM 637 C C . SER A 1 84 ? -2.315 -10.572 9.263 1.00 84.50 84 SER A C 1
ATOM 639 O O . SER A 1 84 ? -2.400 -11.082 8.147 1.00 84.50 84 SER A O 1
ATOM 641 N N . GLY A 1 85 ? -2.066 -9.271 9.443 1.00 70.06 85 GLY A N 1
ATOM 642 C CA . GLY A 1 85 ? -2.068 -8.304 8.343 1.00 70.06 85 GLY A CA 1
ATOM 643 C C . GLY A 1 85 ? -0.767 -8.222 7.547 1.00 70.06 85 GLY A C 1
ATOM 644 O O . GLY A 1 85 ? -0.798 -7.892 6.365 1.00 70.06 85 GLY A O 1
ATOM 645 N N . ILE A 1 86 ? 0.383 -8.528 8.157 1.00 71.69 86 ILE A N 1
ATOM 646 C CA . ILE A 1 86 ? 1.682 -8.274 7.531 1.00 71.69 86 ILE A CA 1
ATOM 647 C C . ILE A 1 86 ? 2.599 -9.501 7.642 1.00 71.69 86 ILE A C 1
ATOM 649 O O . ILE A 1 86 ? 3.199 -9.772 8.678 1.00 71.69 86 ILE A O 1
ATOM 653 N N . GLY A 1 87 ? 2.690 -10.259 6.546 1.00 74.31 87 GLY A N 1
ATOM 654 C CA . GLY A 1 87 ? 3.488 -11.484 6.450 1.00 74.31 87 GLY A CA 1
ATOM 655 C C . GLY A 1 87 ? 4.867 -11.276 5.810 1.00 74.31 87 GLY A C 1
ATOM 656 O O . GLY A 1 87 ? 5.576 -10.309 6.077 1.00 74.31 87 GLY A O 1
ATOM 657 N N . ALA A 1 88 ? 5.246 -12.195 4.917 1.00 81.00 88 ALA A N 1
ATOM 658 C CA . ALA A 1 88 ? 6.548 -12.195 4.239 1.00 81.00 88 ALA A CA 1
ATOM 659 C C . ALA A 1 88 ? 6.813 -10.947 3.372 1.00 81.00 88 ALA A C 1
ATOM 661 O O . ALA A 1 88 ? 7.969 -10.592 3.139 1.00 81.00 88 ALA A O 1
ATOM 662 N N . SER A 1 89 ? 5.759 -10.265 2.916 1.00 82.81 89 SER A N 1
ATOM 663 C CA . SER A 1 89 ? 5.869 -9.054 2.102 1.00 82.81 89 SER A CA 1
ATOM 664 C C . SER A 1 89 ? 6.587 -7.918 2.828 1.00 82.81 89 SER A C 1
ATOM 666 O O . SER A 1 89 ? 7.364 -7.223 2.191 1.00 82.81 89 SER A O 1
ATOM 668 N N . LEU A 1 90 ? 6.416 -7.754 4.143 1.00 83.62 90 LEU A N 1
ATOM 669 C CA . LEU A 1 90 ? 7.120 -6.703 4.891 1.00 83.62 90 LEU A CA 1
ATOM 670 C C . LEU A 1 90 ? 8.613 -6.959 4.996 1.00 83.62 90 LEU A C 1
ATOM 672 O O . LEU A 1 90 ? 9.391 -6.017 4.944 1.00 83.62 90 LEU A O 1
ATOM 676 N N . VAL A 1 91 ? 9.027 -8.218 5.125 1.00 84.56 91 VAL A N 1
ATOM 677 C CA . VAL A 1 91 ? 10.458 -8.544 5.163 1.00 84.56 91 VAL A CA 1
ATOM 678 C C . VAL A 1 91 ? 11.104 -8.209 3.817 1.00 84.56 91 VAL A C 1
ATOM 680 O O . VAL A 1 91 ? 12.188 -7.627 3.780 1.00 84.56 91 VAL A O 1
ATOM 683 N N . LEU A 1 92 ? 10.415 -8.527 2.717 1.00 87.62 92 LEU A N 1
ATOM 684 C CA . LEU A 1 92 ? 10.870 -8.194 1.372 1.00 87.62 92 LEU A CA 1
ATOM 685 C C . LEU A 1 92 ? 10.829 -6.677 1.133 1.00 87.62 92 LEU A C 1
ATOM 687 O O . LEU A 1 92 ? 11.870 -6.035 1.043 1.00 87.62 92 LEU A O 1
ATOM 691 N N . TYR A 1 93 ? 9.639 -6.085 1.088 1.00 88.88 93 TYR A N 1
ATOM 692 C CA . TYR A 1 93 ? 9.453 -4.691 0.691 1.00 88.88 93 TYR A CA 1
ATOM 693 C C . TYR A 1 93 ? 9.941 -3.695 1.742 1.00 88.88 93 TYR A C 1
ATOM 695 O O . TYR A 1 93 ? 10.493 -2.663 1.381 1.00 88.88 93 TYR A O 1
ATOM 703 N N . GLY A 1 94 ? 9.881 -4.029 3.032 1.00 85.56 94 GLY A N 1
ATOM 704 C CA . GLY A 1 94 ? 10.441 -3.178 4.084 1.00 85.56 94 GLY A CA 1
ATOM 705 C C . GLY A 1 94 ? 11.950 -2.953 3.947 1.00 85.56 94 GLY A C 1
ATOM 706 O O . GLY A 1 94 ? 12.462 -1.965 4.467 1.00 85.56 94 GLY A O 1
ATOM 707 N N . THR A 1 95 ? 12.664 -3.828 3.228 1.00 83.62 95 THR A N 1
ATOM 708 C CA . THR A 1 95 ? 14.096 -3.654 2.942 1.00 83.62 95 THR A CA 1
ATOM 709 C C . THR A 1 95 ? 14.372 -3.175 1.519 1.00 83.62 95 THR A C 1
ATOM 711 O O . THR A 1 95 ? 15.285 -2.374 1.322 1.00 83.62 95 THR A O 1
ATOM 714 N N . THR A 1 96 ? 13.602 -3.622 0.523 1.00 91.31 96 THR A N 1
ATOM 715 C CA . THR A 1 96 ? 13.892 -3.317 -0.888 1.00 91.31 96 THR A CA 1
ATOM 716 C C . THR A 1 96 ? 13.264 -2.020 -1.379 1.00 91.31 96 THR A C 1
ATOM 718 O O . THR A 1 96 ? 13.870 -1.311 -2.177 1.00 91.31 96 THR A O 1
ATOM 721 N N . GLU A 1 97 ? 12.074 -1.675 -0.897 1.00 92.06 97 GLU A N 1
ATOM 722 C CA . GLU A 1 97 ? 11.260 -0.596 -1.461 1.00 92.06 97 GLU A CA 1
ATOM 723 C C . GLU A 1 97 ? 11.922 0.781 -1.272 1.00 92.06 97 GLU A C 1
ATOM 725 O O . GLU A 1 97 ? 11.925 1.613 -2.177 1.00 92.06 97 GLU A O 1
ATOM 730 N N . TRP A 1 98 ? 12.591 0.988 -0.133 1.00 92.44 98 TRP A N 1
ATOM 731 C CA . TRP A 1 98 ? 13.394 2.190 0.111 1.00 92.44 98 TRP A CA 1
ATOM 732 C C . TRP A 1 98 ? 14.529 2.342 -0.913 1.00 92.44 98 TRP A C 1
ATOM 734 O O . TRP A 1 98 ? 14.756 3.435 -1.433 1.00 92.44 98 TRP A O 1
ATOM 744 N N . VAL A 1 99 ? 15.232 1.247 -1.230 1.00 94.31 99 VAL A N 1
ATOM 745 C CA . VAL A 1 99 ? 16.330 1.260 -2.211 1.00 94.31 99 VAL A CA 1
ATOM 746 C C . VAL A 1 99 ? 15.787 1.573 -3.601 1.00 94.31 99 VAL A C 1
ATOM 748 O O . VAL A 1 99 ? 16.376 2.381 -4.322 1.00 94.31 99 VAL A O 1
ATOM 751 N N . ASP A 1 100 ? 14.644 0.986 -3.956 1.00 94.50 100 ASP A N 1
ATOM 752 C CA . ASP A 1 100 ? 13.977 1.258 -5.225 1.00 94.50 100 ASP A CA 1
ATOM 753 C C . ASP A 1 100 ? 13.598 2.736 -5.349 1.00 94.50 100 ASP A C 1
ATOM 755 O O . ASP A 1 100 ? 13.913 3.350 -6.363 1.00 94.50 100 ASP A O 1
ATOM 759 N N . TYR A 1 101 ? 13.033 3.354 -4.311 1.00 95.38 101 TYR A N 1
ATOM 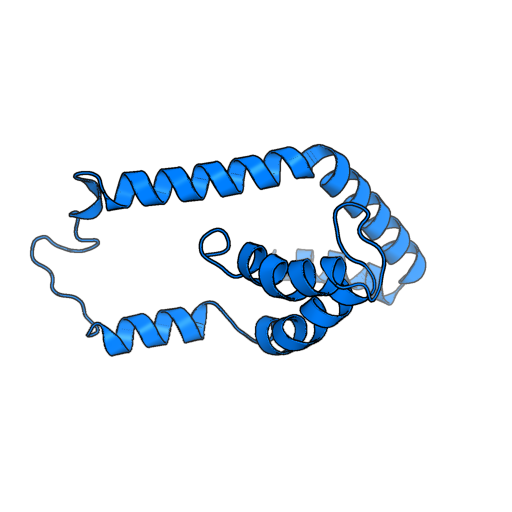760 C CA . TYR A 1 101 ? 12.713 4.786 -4.329 1.00 95.38 101 TYR A CA 1
ATOM 761 C C . TYR A 1 101 ? 13.931 5.699 -4.298 1.00 95.38 101 TYR A C 1
ATOM 763 O O . TYR A 1 101 ? 13.861 6.816 -4.798 1.00 95.38 101 TYR A O 1
ATOM 771 N N . TYR A 1 102 ? 15.057 5.259 -3.747 1.00 95.75 102 TYR A N 1
ATOM 772 C CA . TYR A 1 102 ? 16.284 6.047 -3.788 1.00 95.75 102 TYR A CA 1
ATOM 773 C C . TYR A 1 102 ? 16.923 6.049 -5.188 1.00 95.75 102 TYR A C 1
ATOM 775 O O . TYR A 1 102 ? 17.430 7.076 -5.648 1.00 95.75 102 TYR A O 1
ATOM 783 N N . LEU A 1 103 ? 16.888 4.906 -5.882 1.00 96.56 103 LEU A N 1
ATOM 784 C CA . LEU A 1 103 ? 17.496 4.733 -7.208 1.00 96.56 103 LEU A CA 1
ATOM 785 C C . LEU A 1 103 ? 16.547 5.067 -8.367 1.00 96.56 103 LEU A C 1
ATOM 787 O O . LEU A 1 103 ? 17.007 5.403 -9.456 1.00 96.56 103 LEU A O 1
ATOM 791 N N . LYS A 1 104 ? 15.236 4.953 -8.153 1.00 95.88 104 LYS A N 1
ATOM 792 C CA . LYS A 1 104 ? 14.161 5.217 -9.120 1.00 95.88 104 LYS A CA 1
ATOM 793 C C . LYS A 1 104 ? 13.033 5.984 -8.417 1.00 95.88 104 LYS A C 1
ATOM 795 O O . LYS A 1 104 ? 11.944 5.439 -8.216 1.00 95.88 104 LYS A O 1
ATOM 800 N N . PRO A 1 105 ? 13.297 7.220 -7.972 1.00 95.56 105 PRO A N 1
ATOM 801 C CA . PRO A 1 105 ? 12.321 7.975 -7.203 1.00 95.56 105 PRO A CA 1
ATOM 802 C C . PRO A 1 105 ? 11.083 8.335 -8.041 1.00 95.56 105 PRO A C 1
ATOM 804 O O . PRO A 1 105 ? 11.177 8.494 -9.261 1.00 95.56 105 PRO A O 1
ATOM 807 N N . PRO A 1 106 ? 9.914 8.495 -7.396 1.00 92.06 106 PRO A N 1
ATOM 808 C CA . PRO A 1 106 ? 8.714 8.982 -8.062 1.00 92.06 106 PRO A CA 1
ATOM 809 C C . PRO A 1 106 ? 8.820 10.483 -8.390 1.00 92.06 106 PRO A C 1
ATOM 811 O O . PRO A 1 106 ? 9.668 11.200 -7.855 1.00 92.06 106 PRO A O 1
ATOM 814 N N . PHE A 1 107 ? 7.899 10.963 -9.233 1.00 92.81 107 PHE A N 1
ATOM 815 C CA . PHE A 1 107 ? 7.707 12.389 -9.548 1.00 92.81 107 PHE A CA 1
ATOM 816 C C . PHE A 1 107 ? 8.950 13.095 -10.112 1.00 92.81 107 PHE A C 1
ATOM 818 O O . PHE A 1 107 ? 9.216 14.248 -9.775 1.00 92.81 107 PHE A O 1
ATOM 825 N N . ASP A 1 108 ? 9.704 12.386 -10.955 1.00 92.00 108 ASP A N 1
ATOM 826 C CA . ASP A 1 108 ? 10.851 12.913 -11.704 1.00 92.00 108 ASP A CA 1
ATOM 827 C C . ASP A 1 108 ? 11.974 13.501 -10.828 1.00 92.00 108 ASP A C 1
ATOM 829 O O . ASP A 1 108 ? 12.748 14.348 -11.273 1.00 92.00 108 ASP A O 1
ATOM 833 N N . ALA A 1 109 ? 12.090 13.062 -9.570 1.00 95.44 109 ALA A N 1
ATOM 834 C CA . ALA A 1 109 ? 13.240 13.423 -8.750 1.00 95.44 109 ALA A CA 1
ATOM 835 C C . ALA A 1 109 ? 14.526 12.767 -9.289 1.00 95.44 109 ALA A C 1
ATOM 837 O O . ALA A 1 109 ? 14.511 11.671 -9.844 1.00 95.44 109 ALA A O 1
ATOM 838 N N . GLU A 1 110 ? 15.667 13.424 -9.087 1.00 97.31 110 GLU A N 1
ATOM 839 C CA . GLU A 1 110 ? 16.952 12.875 -9.525 1.00 97.31 110 GLU A CA 1
ATOM 840 C C . GLU A 1 110 ? 17.340 11.647 -8.679 1.00 97.31 110 GLU A C 1
ATOM 842 O O . GLU A 1 110 ? 17.337 11.740 -7.441 1.00 97.31 110 GLU A O 1
ATOM 847 N N . PRO A 1 111 ? 17.708 10.509 -9.299 1.00 97.50 111 PRO A N 1
ATOM 848 C CA . PRO A 1 111 ? 18.234 9.350 -8.589 1.00 97.50 111 PRO A CA 1
ATOM 849 C C . PRO A 1 111 ? 19.404 9.702 -7.672 1.00 97.50 111 PRO A C 1
ATOM 851 O O . PRO A 1 111 ? 20.232 10.557 -7.981 1.00 97.50 111 PRO A O 1
ATOM 854 N N . ALA A 1 112 ? 19.489 9.017 -6.534 1.00 96.50 112 ALA A N 1
ATOM 855 C CA . ALA A 1 112 ? 20.545 9.187 -5.539 1.00 96.50 112 ALA A CA 1
ATOM 856 C C . ALA A 1 112 ? 20.677 10.600 -4.916 1.00 96.50 112 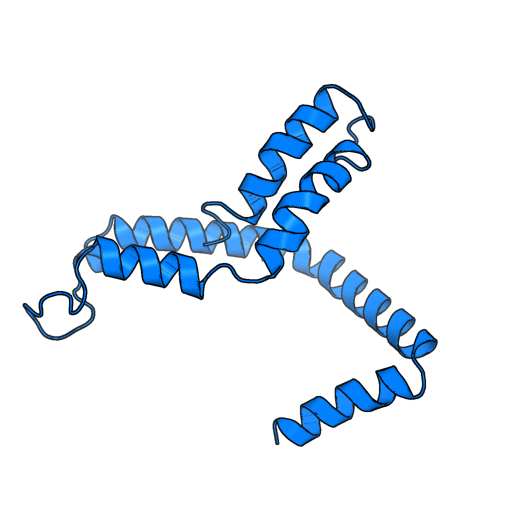ALA A C 1
ATOM 858 O O . ALA A 1 112 ? 21.643 10.878 -4.199 1.00 96.50 112 ALA A O 1
ATOM 859 N N . SER A 1 113 ? 19.706 11.490 -5.141 1.00 97.12 113 SER A N 1
ATOM 860 C CA . SER A 1 113 ? 19.698 12.863 -4.623 1.00 97.12 113 SER A CA 1
ATOM 861 C C . SER A 1 113 ? 19.100 12.983 -3.215 1.00 97.12 113 SER A C 1
ATOM 863 O O . SER A 1 113 ? 18.486 12.057 -2.683 1.00 97.12 113 SER A O 1
ATOM 865 N N . SER A 1 114 ? 19.211 14.170 -2.613 1.00 96.25 114 SER A N 1
ATOM 866 C CA . SER A 1 114 ? 18.522 14.494 -1.356 1.00 96.25 114 SER A CA 1
ATOM 867 C C . SER A 1 114 ? 16.995 14.408 -1.474 1.00 96.25 114 SER A C 1
ATOM 869 O O . SER A 1 114 ? 16.334 13.970 -0.532 1.00 96.25 114 SER A O 1
ATOM 871 N N . ALA A 1 115 ? 16.429 14.764 -2.632 1.00 96.00 115 ALA A N 1
ATOM 872 C CA . ALA A 1 115 ? 15.000 14.620 -2.898 1.00 96.00 115 ALA A CA 1
ATOM 873 C C . ALA A 1 115 ? 14.580 13.141 -2.963 1.00 96.00 115 ALA A C 1
ATOM 875 O O . ALA A 1 115 ? 13.556 12.769 -2.390 1.00 96.00 115 ALA A O 1
ATOM 876 N N . ALA A 1 116 ? 15.400 12.281 -3.578 1.00 96.81 116 ALA A N 1
ATOM 877 C CA . ALA A 1 116 ? 15.159 10.839 -3.603 1.00 96.81 116 ALA A CA 1
ATOM 878 C C . ALA A 1 116 ? 15.192 10.222 -2.195 1.00 96.81 116 ALA A C 1
ATOM 880 O O . ALA A 1 116 ? 14.361 9.376 -1.887 1.00 96.81 116 ALA A O 1
ATOM 881 N N . ILE A 1 117 ? 16.079 10.687 -1.303 1.00 95.75 117 ILE A N 1
ATOM 882 C CA . ILE A 1 117 ? 16.102 10.246 0.108 1.00 95.75 117 ILE A CA 1
ATOM 883 C C . ILE A 1 117 ? 14.788 10.592 0.816 1.00 95.75 117 ILE A C 1
ATOM 885 O O . ILE A 1 117 ? 14.257 9.771 1.569 1.00 95.75 117 ILE A O 1
ATOM 889 N N . ALA A 1 118 ? 14.255 11.794 0.582 1.00 94.81 118 ALA A N 1
ATOM 890 C CA . ALA A 1 118 ? 12.993 12.214 1.183 1.00 94.81 118 ALA A CA 1
ATOM 891 C C . ALA A 1 118 ? 11.827 11.326 0.719 1.00 94.81 118 ALA A C 1
ATOM 893 O O . ALA A 1 118 ? 11.042 10.861 1.549 1.00 94.81 118 ALA A O 1
ATOM 894 N N . TRP A 1 119 ? 11.753 11.018 -0.580 1.00 95.81 119 TRP A N 1
ATOM 895 C CA . TRP A 1 119 ? 10.752 10.093 -1.115 1.00 95.81 119 TRP A CA 1
ATOM 896 C C . TRP A 1 119 ? 10.942 8.669 -0.606 1.00 95.81 119 TRP A C 1
ATOM 898 O O . TRP A 1 119 ? 9.991 8.081 -0.101 1.00 95.81 119 TRP A O 1
ATOM 908 N N . ALA A 1 120 ? 12.162 8.139 -0.634 1.00 94.81 120 ALA A N 1
ATOM 909 C CA . ALA A 1 120 ? 12.457 6.799 -0.138 1.00 94.81 120 ALA A CA 1
ATOM 910 C C . ALA A 1 120 ? 12.037 6.608 1.322 1.00 94.81 120 ALA A C 1
ATOM 912 O O . ALA A 1 120 ? 11.516 5.558 1.692 1.00 94.81 120 ALA A O 1
ATOM 913 N N . SER A 1 121 ? 12.185 7.652 2.137 1.00 91.94 121 SER A N 1
ATOM 914 C CA . SER A 1 121 ? 11.835 7.615 3.558 1.00 91.94 121 SER A CA 1
ATOM 915 C C . SER A 1 121 ? 10.332 7.746 3.834 1.00 91.94 121 SER A C 1
ATOM 917 O O . SER A 1 121 ? 9.895 7.404 4.928 1.00 91.94 121 SER A O 1
ATOM 919 N N . THR A 1 122 ? 9.535 8.249 2.886 1.00 92.75 122 THR A N 1
ATOM 920 C CA . THR A 1 122 ? 8.116 8.594 3.114 1.00 92.75 122 THR A CA 1
ATOM 921 C C . THR A 1 122 ? 7.140 7.788 2.263 1.00 92.75 122 THR A C 1
ATOM 923 O O . THR A 1 122 ? 6.048 7.469 2.727 1.00 92.75 122 THR A O 1
ATOM 926 N N . TYR A 1 123 ? 7.512 7.401 1.044 1.00 93.88 123 TYR A N 1
ATOM 927 C CA . TYR A 1 123 ? 6.593 6.782 0.088 1.00 93.88 123 TYR A CA 1
ATOM 928 C C . TYR A 1 123 ? 6.171 5.368 0.513 1.00 93.88 123 TYR A C 1
ATOM 930 O O . TYR A 1 123 ? 5.002 5.010 0.401 1.00 93.88 123 TYR A O 1
ATOM 938 N N . GLY A 1 124 ? 7.072 4.607 1.146 1.00 91.56 124 GLY A N 1
ATOM 939 C CA . GLY A 1 124 ? 6.707 3.329 1.770 1.00 91.56 124 GLY A CA 1
ATOM 940 C C . GLY A 1 124 ? 5.671 3.490 2.894 1.00 91.56 124 GLY A C 1
ATOM 941 O O . GLY A 1 124 ? 4.783 2.656 3.044 1.00 91.56 124 GLY A O 1
ATOM 942 N N . MET A 1 125 ? 5.701 4.601 3.646 1.00 90.12 125 MET A N 1
ATOM 943 C CA . MET A 1 125 ? 4.674 4.881 4.662 1.00 90.12 125 MET A CA 1
ATOM 944 C C . MET A 1 125 ? 3.311 5.173 4.035 1.00 90.12 125 MET A C 1
ATOM 946 O O . MET A 1 125 ? 2.289 4.903 4.655 1.00 90.12 125 MET A O 1
ATOM 950 N N . PHE A 1 126 ? 3.272 5.715 2.818 1.00 91.12 126 PHE A N 1
ATOM 951 C CA . PHE A 1 126 ? 2.022 5.847 2.080 1.00 91.12 126 PHE A CA 1
ATOM 952 C C . PHE A 1 126 ? 1.474 4.469 1.679 1.00 91.12 126 PHE A C 1
ATOM 954 O O . PHE A 1 126 ? 0.293 4.222 1.882 1.00 91.12 126 PHE A O 1
ATOM 961 N N . HIS A 1 127 ? 2.305 3.540 1.203 1.00 90.81 127 HIS A N 1
ATOM 962 C CA . HIS A 1 127 ? 1.834 2.209 0.792 1.00 90.81 127 HIS A CA 1
ATOM 963 C C . HIS A 1 127 ? 1.430 1.285 1.947 1.00 90.81 127 HIS A C 1
ATOM 965 O O . HIS A 1 127 ? 0.480 0.519 1.805 1.00 90.81 127 HIS A O 1
ATOM 971 N N . TRP A 1 128 ? 2.121 1.362 3.087 1.00 89.06 128 TRP A N 1
ATOM 972 C CA . TRP A 1 128 ? 1.923 0.448 4.224 1.00 89.06 128 TRP A CA 1
ATOM 973 C C . TRP A 1 128 ? 1.345 1.126 5.476 1.00 89.06 128 TRP A C 1
ATOM 975 O O . TRP A 1 128 ? 1.260 0.510 6.540 1.00 89.06 128 TRP A O 1
ATOM 985 N N . GLY A 1 129 ? 0.999 2.411 5.379 1.00 89.25 129 GLY A N 1
ATOM 986 C CA . GLY A 1 129 ? 0.437 3.201 6.472 1.00 89.25 129 GLY A CA 1
ATOM 987 C C . GLY A 1 129 ? -1.086 3.173 6.501 1.00 89.25 129 GLY A C 1
ATOM 988 O O . GLY A 1 129 ? -1.719 2.193 6.133 1.00 89.25 129 GLY A O 1
ATOM 989 N N . ILE A 1 130 ? -1.685 4.280 6.940 1.00 92.06 130 ILE A N 1
ATOM 990 C CA . ILE A 1 130 ? -3.122 4.365 7.260 1.00 92.06 130 ILE A CA 1
ATOM 991 C C . ILE A 1 130 ? -4.021 4.031 6.061 1.00 92.06 130 ILE A C 1
ATOM 993 O O . ILE A 1 130 ? -5.102 3.503 6.251 1.00 92.06 130 ILE A O 1
ATOM 997 N N . ILE A 1 131 ? -3.599 4.342 4.833 1.00 91.94 131 ILE A N 1
ATOM 998 C CA . ILE A 1 131 ? -4.392 4.040 3.630 1.00 91.94 131 ILE A CA 1
ATOM 999 C C . ILE A 1 131 ? -4.255 2.577 3.170 1.00 91.94 131 ILE A C 1
ATOM 1001 O O . ILE A 1 131 ? -5.076 2.115 2.384 1.00 91.94 131 ILE A O 1
ATOM 1005 N N . GLY A 1 132 ? -3.215 1.865 3.621 1.00 88.25 132 GLY A N 1
ATOM 1006 C CA . GLY A 1 132 ? -2.998 0.446 3.317 1.00 88.25 132 GLY A CA 1
ATOM 1007 C C . GLY A 1 132 ? -3.696 -0.509 4.294 1.00 88.25 132 GLY A C 1
ATOM 1008 O O . GLY A 1 132 ? -3.886 -1.675 3.951 1.00 88.25 132 GLY A O 1
ATOM 1009 N N . TRP A 1 133 ? -4.070 -0.017 5.480 1.00 87.25 133 TRP A N 1
ATOM 1010 C CA . TRP A 1 133 ? -4.847 -0.727 6.505 1.00 87.25 133 TRP A CA 1
ATOM 1011 C C . TRP A 1 133 ? -6.341 -0.417 6.397 1.00 87.25 133 TRP A C 1
ATOM 1013 O O . TRP A 1 133 ? -7.138 -1.361 6.595 1.00 87.25 133 TRP A O 1
#

Radius of gyration: 20.81 Å; chains: 1; bounding box: 46×41×50 Å

Secondary structure (DSSP, 8-state):
-HHHHHHHHHHHHHH-HHHHHHHHHHHHHHHHHHHHHHHHHHHHHHHHHHHHHHHSGGGG--SSSTTPPPSS-HHHHHHHHHHHH--HHHHHHHHHHHHHHHHS-STTPPTTSHHHHHHHHHHHHHHHSTTT-

Sequence (133 aa):
MTVLVTLSILTPMFVAPMATNALLNKAYDIVASNLGAVYLIMGLLTLLFLLILAMSKYGNIVLGKKDEKPEYGMFGWSSMLFCSGIGASLVLYGTTEWVDYYLKPPFDAEPASSAAIAWASTYGMFHWGIIGW

pLDDT: mean 93.02, std 4.97, range [70.06, 97.94]

InterPro domains:
  IPR000060 BCCT transporter family [PF02028] (2-133)
  IPR000060 BCCT transporter family [PTHR30047] (2-133)

Organism: NCBI:txid408172

Foldseek 3Di:
DVVVVVCVLVVCCVPPVVVNVVVVVVVVCVCCVPCVVVVVVVLVVVLVVVVCCCPDPNVPDDPDDVPDDDPDDPVVVVVVCVVPQDDPVCVVCVPVVLVCQQQPNPPPDDHVDPVSNVRSVPVVCVCCHSSVD